Protein AF-A0A087UQ16-F1 (afdb_monomer_lite)

Organism: Stegodyphus mimosarum (NCBI:txid407821)

pLDDT: mean 81.63, std 14.83, range [41.28, 97.38]

Secondary structure (DSSP, 8-state):
-EE--TT---EEEEEE-SSTT-EEEEEEE--SS-EEEEEE--GGGS-TTTTEEEEEEEEESSSS-EEEEEEE---S--S--TTTS--EE-SS-SS-HHHHHTT---PPPEE-STT-SSS--SS-EEEETTTTEEEE--HHHHHHHHHHHTT-

Structure (mmCIF, N/CA/C/O backbone):
data_AF-A0A087UQ16-F1
#
_entry.id   AF-A0A087UQ16-F1
#
loop_
_atom_site.group_PDB
_atom_site.id
_atom_site.type_symbol
_atom_site.label_atom_id
_atom_site.label_alt_id
_atom_site.label_comp_id
_atom_site.label_asym_id
_atom_site.label_entity_id
_atom_site.label_seq_id
_atom_site.pdbx_PDB_ins_code
_atom_site.Cartn_x
_atom_site.Cartn_y
_atom_site.Cartn_z
_atom_site.occupancy
_atom_site.B_iso_or_equiv
_atom_site.auth_seq_id
_atom_site.auth_comp_id
_atom_site.auth_asym_id
_atom_site.auth_atom_id
_atom_site.pdbx_PDB_model_num
ATOM 1 N N . MET A 1 1 ? 2.302 -10.432 -3.550 1.00 53.03 1 MET A N 1
ATOM 2 C CA . MET A 1 1 ? 3.303 -10.326 -2.453 1.00 53.03 1 MET A CA 1
ATOM 3 C C . MET A 1 1 ? 4.650 -9.914 -3.044 1.00 53.03 1 MET A C 1
ATOM 5 O O . MET A 1 1 ? 4.961 -10.377 -4.135 1.00 53.03 1 MET A O 1
ATOM 9 N N . ALA A 1 2 ? 5.419 -9.038 -2.384 1.00 57.69 2 ALA A N 1
ATOM 10 C CA . ALA A 1 2 ? 6.770 -8.658 -2.819 1.00 57.69 2 ALA A CA 1
ATOM 11 C C . ALA A 1 2 ? 7.807 -9.198 -1.826 1.00 57.69 2 ALA A C 1
ATOM 13 O O . ALA A 1 2 ? 7.669 -8.991 -0.621 1.00 57.69 2 ALA A O 1
ATOM 14 N N . THR A 1 3 ? 8.823 -9.905 -2.317 1.00 55.66 3 THR A N 1
ATOM 15 C CA . THR A 1 3 ? 9.880 -10.493 -1.478 1.00 55.66 3 THR A CA 1
ATOM 16 C C . THR A 1 3 ? 11.095 -9.570 -1.433 1.00 55.66 3 THR A C 1
ATOM 18 O O . THR A 1 3 ? 11.630 -9.208 -2.481 1.00 55.66 3 THR A O 1
ATOM 21 N N . HIS A 1 4 ? 11.546 -9.208 -0.229 1.00 60.50 4 HIS A N 1
ATOM 22 C CA . HIS A 1 4 ? 12.755 -8.416 -0.001 1.00 60.50 4 HIS A CA 1
ATOM 23 C C . HIS A 1 4 ? 13.907 -9.312 0.460 1.00 60.50 4 HIS A C 1
ATOM 25 O O . HIS A 1 4 ? 13.795 -9.978 1.486 1.00 60.50 4 HIS A O 1
ATOM 31 N N . LEU A 1 5 ? 15.034 -9.262 -0.250 1.00 61.38 5 LEU A N 1
ATOM 32 C CA . LEU A 1 5 ? 16.315 -9.785 0.221 1.00 61.38 5 LEU A CA 1
ATOM 33 C C . LEU A 1 5 ? 17.260 -8.604 0.458 1.00 61.38 5 LEU A C 1
ATOM 35 O O . LEU A 1 5 ? 17.503 -7.796 -0.43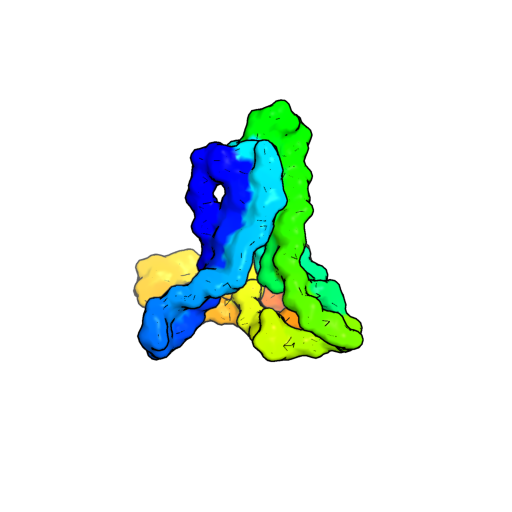9 1.00 61.38 5 LEU A O 1
ATOM 39 N N . LYS A 1 6 ? 17.767 -8.462 1.684 1.00 64.31 6 LYS A N 1
ATOM 40 C CA . LYS A 1 6 ? 18.772 -7.445 2.014 1.00 64.31 6 LYS A CA 1
ATOM 41 C C . LYS A 1 6 ? 20.039 -7.738 1.204 1.00 64.31 6 LYS A C 1
ATOM 43 O O . LYS A 1 6 ? 20.560 -8.844 1.278 1.00 64.31 6 LYS A O 1
ATOM 48 N N . GLY A 1 7 ? 20.513 -6.763 0.428 1.00 64.88 7 GLY A N 1
ATOM 49 C CA . GLY A 1 7 ? 21.653 -6.938 -0.481 1.00 64.88 7 GLY A CA 1
ATOM 50 C C . GLY A 1 7 ? 21.299 -7.341 -1.920 1.00 64.88 7 GLY A C 1
ATOM 51 O O . GLY A 1 7 ? 22.138 -7.142 -2.791 1.00 64.88 7 GLY A O 1
ATOM 52 N N . ASP A 1 8 ? 20.073 -7.802 -2.206 1.00 72.56 8 ASP A N 1
ATOM 53 C CA . ASP A 1 8 ? 19.580 -7.953 -3.588 1.00 72.56 8 ASP A CA 1
ATOM 54 C C . ASP A 1 8 ? 19.047 -6.594 -4.076 1.00 72.56 8 ASP A C 1
ATOM 56 O O . ASP A 1 8 ? 18.351 -5.878 -3.351 1.00 72.56 8 ASP A O 1
ATOM 60 N N . GLY A 1 9 ? 19.415 -6.195 -5.293 1.00 77.31 9 GLY A N 1
ATOM 61 C CA . GLY A 1 9 ? 18.950 -4.954 -5.914 1.00 77.31 9 GLY A CA 1
ATOM 62 C C . GLY A 1 9 ? 17.553 -5.068 -6.526 1.00 77.31 9 GLY A C 1
ATOM 63 O O . GLY A 1 9 ? 16.982 -4.043 -6.906 1.00 77.31 9 GLY A O 1
ATOM 64 N N . ASN A 1 10 ? 17.018 -6.284 -6.625 1.00 87.75 10 ASN A N 1
ATOM 65 C CA . ASN A 1 10 ? 15.811 -6.587 -7.381 1.00 87.75 10 ASN A CA 1
ATOM 66 C C . ASN A 1 10 ? 14.565 -6.672 -6.491 1.00 87.75 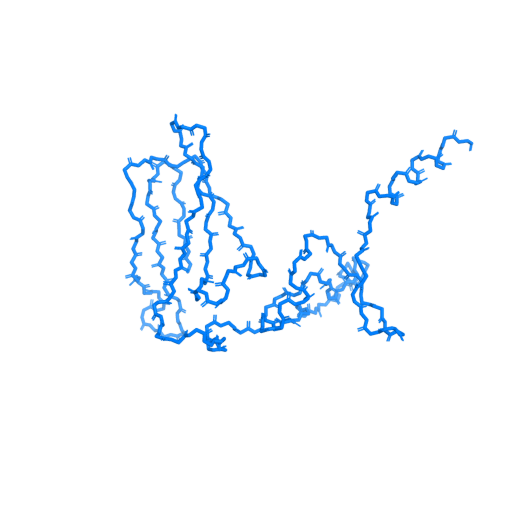10 ASN A C 1
ATOM 68 O O . ASN A 1 10 ? 14.626 -7.069 -5.327 1.00 87.75 10 ASN A O 1
ATOM 72 N N . ILE A 1 11 ? 13.407 -6.351 -7.069 1.00 89.69 11 ILE A N 1
ATOM 73 C CA . ILE A 1 11 ? 12.098 -6.504 -6.425 1.00 89.69 11 ILE A CA 1
ATOM 74 C C . ILE A 1 11 ? 11.260 -7.442 -7.287 1.00 89.69 11 ILE A C 1
ATOM 76 O O . ILE A 1 11 ? 10.842 -7.071 -8.380 1.00 89.69 11 ILE A O 1
ATOM 80 N N . ARG A 1 12 ? 11.016 -8.659 -6.798 1.00 91.44 12 ARG A N 1
ATOM 81 C CA . ARG A 1 12 ? 10.166 -9.660 -7.462 1.00 91.44 12 ARG A CA 1
ATOM 82 C C . ARG A 1 12 ? 8.754 -9.581 -6.902 1.00 91.44 12 ARG A C 1
ATOM 84 O O . ARG A 1 12 ? 8.586 -9.443 -5.686 1.00 91.44 12 ARG A O 1
ATOM 91 N N . TYR A 1 13 ? 7.755 -9.675 -7.769 1.00 92.12 13 TYR A N 1
ATOM 92 C CA . TYR A 1 13 ? 6.356 -9.627 -7.366 1.00 92.12 13 TYR A CA 1
ATOM 93 C C . TYR A 1 13 ? 5.555 -10.766 -7.985 1.00 92.12 13 TYR A C 1
ATOM 95 O O . TYR A 1 13 ? 5.762 -11.177 -9.127 1.00 92.12 13 TYR A O 1
ATOM 103 N N . TYR A 1 14 ? 4.646 -11.272 -7.160 1.00 94.81 14 TYR A N 1
ATOM 104 C CA . TYR A 1 14 ? 3.852 -12.464 -7.408 1.00 94.81 14 TYR A CA 1
ATOM 105 C C . TYR A 1 14 ? 2.380 -12.163 -7.146 1.00 94.81 14 TYR A C 1
ATOM 107 O O . TYR A 1 14 ? 2.055 -11.403 -6.217 1.00 94.81 14 TYR A O 1
ATOM 115 N N . GLU A 1 15 ? 1.514 -12.799 -7.919 1.00 94.25 15 GLU A N 1
ATOM 116 C CA . GLU A 1 15 ? 0.075 -12.854 -7.697 1.00 94.25 15 GLU A CA 1
ATOM 117 C C . GLU A 1 15 ? -0.275 -14.093 -6.875 1.00 94.25 15 GLU A C 1
ATOM 119 O O . GLU A 1 15 ? 0.294 -15.160 -7.092 1.00 94.25 15 GLU A O 1
ATOM 124 N N . ILE A 1 16 ? -1.181 -13.936 -5.909 1.00 95.19 16 ILE A N 1
ATOM 125 C CA . ILE A 1 16 ? -1.679 -15.048 -5.099 1.00 95.19 16 ILE A CA 1
ATOM 126 C C . ILE A 1 16 ? -3.161 -15.228 -5.409 1.00 95.19 16 ILE A C 1
ATOM 128 O O . ILE A 1 16 ? -3.920 -14.265 -5.305 1.00 95.19 16 ILE A O 1
ATOM 132 N N . VAL A 1 17 ? -3.554 -16.447 -5.767 1.00 96.00 17 VAL A N 1
ATOM 133 C CA . VAL A 1 17 ? -4.922 -16.823 -6.146 1.00 96.00 17 VAL A CA 1
ATOM 134 C C . VAL A 1 17 ? -5.385 -18.052 -5.360 1.00 96.00 17 VAL A C 1
ATOM 136 O O . VAL A 1 17 ? -4.584 -18.767 -4.760 1.00 96.00 17 VAL A O 1
ATOM 139 N N . ASN A 1 18 ? -6.693 -18.311 -5.368 1.00 95.56 18 ASN A N 1
ATOM 140 C CA . ASN A 1 18 ? -7.306 -19.426 -4.632 1.00 95.56 18 ASN A CA 1
ATOM 141 C C . ASN A 1 18 ? -7.319 -20.755 -5.413 1.00 95.56 18 ASN A C 1
ATOM 143 O O . ASN A 1 18 ? -8.017 -21.689 -5.029 1.00 95.56 18 ASN A O 1
ATOM 147 N N . GLU A 1 19 ? -6.552 -20.850 -6.495 1.00 95.19 19 GLU A N 1
ATOM 148 C CA . GLU A 1 19 ? -6.447 -22.029 -7.353 1.00 95.19 19 GLU A CA 1
ATOM 149 C C . GLU A 1 19 ? -4.983 -22.452 -7.477 1.00 95.19 19 GLU A C 1
ATOM 151 O O . GLU A 1 19 ? -4.103 -21.598 -7.489 1.00 95.19 19 GLU A O 1
ATOM 156 N N . SER A 1 20 ? -4.709 -23.756 -7.571 1.00 93.56 20 SER A N 1
ATOM 157 C CA . SER A 1 20 ? -3.356 -24.274 -7.824 1.00 93.56 20 SER A CA 1
ATOM 158 C C . SER A 1 20 ? -2.761 -23.662 -9.104 1.00 93.56 20 SER A C 1
ATOM 160 O O . SER A 1 20 ? -3.464 -23.621 -10.114 1.00 93.56 20 SER A O 1
ATOM 162 N N . PRO A 1 21 ? -1.485 -23.216 -9.127 1.00 94.69 21 PRO A N 1
ATOM 163 C CA . PRO A 1 21 ? -0.421 -23.353 -8.121 1.00 94.69 21 PRO A CA 1
ATOM 164 C C . PRO A 1 21 ? -0.394 -22.278 -7.011 1.00 94.69 21 PRO A C 1
ATOM 166 O O . PRO A 1 21 ? 0.624 -22.134 -6.333 1.00 94.69 21 PRO A O 1
ATOM 169 N N . TRP A 1 22 ? -1.480 -21.530 -6.809 1.00 95.75 22 TRP A N 1
ATOM 170 C CA . TRP A 1 22 ? -1.730 -20.491 -5.791 1.00 95.75 22 TRP A CA 1
ATOM 171 C C . TRP A 1 22 ? -0.844 -19.253 -5.855 1.00 95.75 22 TRP A C 1
ATOM 173 O O . TRP A 1 22 ? -1.295 -18.180 -5.479 1.00 95.75 22 TRP A O 1
ATOM 183 N N . CYS A 1 23 ? 0.404 -19.371 -6.301 1.00 96.50 23 CYS A N 1
ATOM 184 C CA . CYS A 1 23 ? 1.375 -18.291 -6.377 1.00 96.50 23 CYS A CA 1
ATOM 185 C C . CYS A 1 23 ? 1.976 -18.238 -7.781 1.00 96.50 23 CYS A C 1
ATOM 187 O O . CYS A 1 23 ? 2.697 -19.144 -8.202 1.00 96.50 23 CYS A O 1
ATOM 189 N N . HIS A 1 24 ? 1.705 -17.152 -8.493 1.00 94.06 24 HIS A N 1
ATOM 190 C CA . HIS A 1 24 ? 2.154 -16.936 -9.858 1.00 94.06 24 HIS A CA 1
ATOM 191 C C . HIS A 1 24 ? 3.208 -15.839 -9.884 1.00 94.06 24 HIS A C 1
ATOM 193 O O . HIS A 1 24 ? 2.980 -14.722 -9.418 1.00 94.06 24 HIS A O 1
ATOM 199 N N . TYR A 1 25 ? 4.380 -16.146 -10.437 1.00 94.12 25 TYR A N 1
ATOM 200 C CA . TYR A 1 25 ? 5.371 -15.119 -10.735 1.00 94.12 25 TYR A CA 1
ATOM 201 C C . TYR A 1 25 ? 4.828 -14.186 -11.815 1.00 94.12 25 TYR A C 1
ATOM 203 O O . TYR A 1 25 ? 4.412 -14.651 -12.873 1.00 94.12 25 TYR A O 1
ATOM 211 N N . LEU A 1 26 ? 4.852 -12.879 -11.546 1.00 92.69 26 LEU A N 1
ATOM 212 C CA . LEU A 1 26 ? 4.453 -11.878 -12.528 1.00 92.69 26 LEU A CA 1
ATOM 213 C C . LEU A 1 26 ? 5.682 -11.349 -13.257 1.00 92.69 26 LEU A C 1
ATOM 215 O O . LEU A 1 26 ? 5.864 -11.597 -14.444 1.00 92.69 26 LEU A O 1
ATOM 219 N N . ASN A 1 27 ? 6.517 -10.591 -12.546 1.00 93.00 27 ASN A N 1
ATOM 220 C CA . ASN A 1 27 ? 7.708 -9.964 -13.103 1.00 93.00 27 ASN A CA 1
ATOM 221 C C . ASN A 1 27 ? 8.620 -9.463 -11.963 1.00 93.00 27 ASN A C 1
ATOM 223 O O . ASN A 1 27 ? 8.376 -9.693 -10.771 1.00 93.00 27 ASN A O 1
ATOM 227 N N . GLN A 1 28 ? 9.700 -8.779 -12.326 1.00 91.44 28 GLN A N 1
ATOM 228 C CA . GLN A 1 28 ? 10.640 -8.174 -11.404 1.00 91.44 28 GLN A CA 1
ATOM 229 C C . GLN A 1 28 ? 11.088 -6.786 -11.863 1.00 91.44 28 GLN A C 1
ATOM 231 O O . GLN A 1 28 ? 11.302 -6.527 -13.044 1.00 91.44 28 GLN A O 1
ATOM 236 N N . PHE A 1 29 ? 11.272 -5.896 -10.896 1.00 89.50 29 PHE A N 1
ATOM 237 C CA . PHE A 1 29 ? 11.992 -4.646 -11.079 1.00 89.50 29 PHE A CA 1
ATOM 238 C C . PHE A 1 29 ? 13.480 -4.898 -10.826 1.00 89.50 29 PHE A C 1
ATOM 240 O O . PHE A 1 29 ? 13.862 -5.340 -9.739 1.00 89.50 29 PHE A O 1
ATOM 247 N N . LEU A 1 30 ? 14.301 -4.646 -11.844 1.00 87.12 30 LEU A N 1
ATOM 248 C CA . LEU A 1 30 ? 15.740 -4.895 -11.836 1.00 87.12 30 LEU A CA 1
ATOM 249 C C . LEU A 1 30 ? 16.506 -3.600 -11.588 1.00 87.12 30 LEU A C 1
ATOM 251 O O . LEU A 1 30 ? 16.265 -2.595 -12.254 1.00 87.12 30 LEU A O 1
ATOM 255 N N . THR A 1 31 ? 17.488 -3.642 -10.691 1.00 81.25 31 THR A N 1
ATOM 256 C CA . THR A 1 31 ? 18.468 -2.556 -10.562 1.00 81.25 31 THR A CA 1
ATOM 257 C C . THR A 1 31 ? 19.851 -3.137 -10.310 1.00 81.25 31 THR A C 1
ATOM 259 O O . THR A 1 31 ? 19.979 -4.096 -9.550 1.00 81.25 31 THR A O 1
ATOM 262 N N . GLY A 1 32 ? 20.892 -2.498 -10.844 1.00 80.25 32 GLY A N 1
ATOM 263 C CA . GLY A 1 32 ? 22.280 -2.872 -10.550 1.00 80.25 32 GLY A CA 1
AT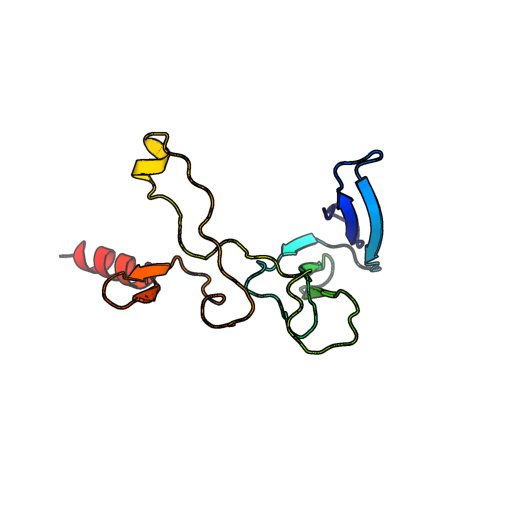OM 264 C C . GLY A 1 32 ? 22.761 -2.487 -9.144 1.00 80.25 32 GLY A C 1
ATOM 265 O O . GLY A 1 32 ? 23.872 -2.846 -8.768 1.00 80.25 32 GLY A O 1
ATOM 266 N N . PHE A 1 33 ? 21.960 -1.751 -8.362 1.00 84.06 33 PHE A N 1
ATOM 267 C CA . PHE A 1 33 ? 22.383 -1.227 -7.065 1.00 84.06 33 PHE A CA 1
ATOM 268 C C . PHE A 1 33 ? 21.757 -2.007 -5.901 1.00 84.06 33 PHE A C 1
ATOM 270 O O . PHE A 1 33 ? 20.523 -2.110 -5.817 1.00 84.06 33 PHE A O 1
ATOM 277 N N . PRO A 1 34 ? 22.575 -2.506 -4.954 1.00 86.44 34 PRO A N 1
ATOM 278 C CA . PRO A 1 34 ? 22.065 -3.187 -3.775 1.00 86.44 34 PRO A CA 1
ATOM 279 C C . PRO A 1 34 ? 21.275 -2.214 -2.897 1.00 86.44 34 PRO A C 1
ATOM 281 O O . PRO A 1 34 ? 21.629 -1.038 -2.749 1.00 86.44 34 PRO A O 1
ATOM 284 N N . GLN A 1 35 ? 20.205 -2.714 -2.284 1.00 87.69 35 GLN A N 1
ATOM 285 C CA . GLN A 1 35 ? 19.379 -1.931 -1.370 1.00 87.69 35 GLN A CA 1
ATOM 286 C C . GLN A 1 35 ? 19.669 -2.278 0.091 1.00 87.69 35 GLN A C 1
ATOM 288 O O . GLN A 1 35 ? 19.824 -3.443 0.463 1.00 87.69 35 GLN A O 1
ATOM 293 N N . ARG A 1 36 ? 19.719 -1.244 0.932 1.00 89.69 36 ARG A N 1
ATOM 294 C CA . ARG A 1 36 ? 19.880 -1.351 2.387 1.00 89.69 36 ARG A CA 1
ATOM 295 C C . ARG A 1 36 ? 18.561 -1.667 3.08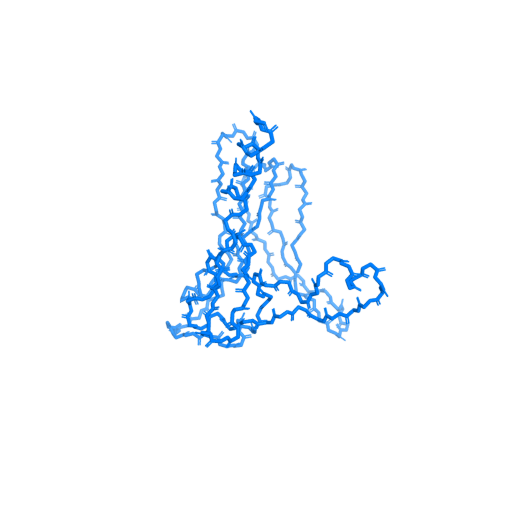6 1.00 89.69 36 ARG A C 1
ATOM 297 O O . ARG A 1 36 ? 18.572 -2.320 4.124 1.00 89.69 36 ARG A O 1
ATOM 304 N N . GLY A 1 37 ? 17.452 -1.203 2.512 1.00 88.88 37 GLY A N 1
ATOM 305 C CA . GLY A 1 37 ? 16.104 -1.426 3.019 1.00 88.88 37 GLY A CA 1
ATOM 306 C C . GLY A 1 37 ? 15.031 -0.974 2.030 1.00 88.88 37 GLY A C 1
ATOM 307 O O . GLY A 1 37 ? 15.326 -0.308 1.035 1.00 88.88 37 GLY A O 1
ATOM 308 N N . LEU A 1 38 ? 13.788 -1.349 2.326 1.00 90.12 38 LEU A N 1
ATOM 309 C CA . LEU A 1 38 ? 12.596 -0.961 1.579 1.00 90.12 38 LEU A CA 1
ATOM 310 C C . LEU A 1 38 ? 11.533 -0.426 2.540 1.00 90.12 38 LEU A C 1
ATOM 312 O O . LEU A 1 38 ? 11.153 -1.108 3.487 1.00 90.12 38 LEU A O 1
ATOM 316 N N . GLY A 1 39 ? 11.032 0.773 2.260 1.00 91.31 39 GLY A N 1
ATOM 317 C CA . GLY A 1 39 ? 9.752 1.260 2.768 1.00 91.31 39 GLY A CA 1
ATOM 318 C C . GLY A 1 39 ? 8.642 1.062 1.737 1.00 91.31 39 GLY A C 1
ATOM 319 O O . GLY A 1 39 ? 8.908 0.786 0.566 1.00 91.31 39 GLY A O 1
ATOM 320 N N . PHE A 1 40 ? 7.391 1.236 2.154 1.00 92.56 40 PHE A N 1
ATOM 321 C CA . PHE A 1 40 ? 6.230 1.155 1.270 1.00 92.56 40 PHE A CA 1
ATOM 322 C C . PHE A 1 40 ? 5.218 2.254 1.590 1.00 92.56 40 PHE A C 1
ATOM 324 O O . PHE A 1 40 ? 5.014 2.622 2.746 1.00 92.56 40 PHE A O 1
ATOM 331 N N . MET A 1 41 ? 4.586 2.779 0.546 1.00 93.06 41 MET A N 1
ATOM 332 C CA . MET A 1 41 ? 3.503 3.750 0.657 1.00 93.06 41 MET A CA 1
ATOM 333 C C . MET A 1 41 ? 2.182 3.038 0.995 1.00 93.06 41 MET A C 1
ATOM 335 O O . MET A 1 41 ? 1.815 2.089 0.294 1.00 93.06 41 MET A O 1
ATOM 339 N N . PRO A 1 42 ? 1.425 3.484 2.017 1.00 91.19 42 PRO A N 1
ATOM 340 C CA . PRO A 1 42 ? 0.047 3.043 2.211 1.00 91.19 42 PRO A CA 1
ATOM 341 C C . PRO A 1 42 ? -0.819 3.326 0.977 1.00 91.19 42 PRO A C 1
ATOM 343 O O . PRO A 1 42 ? -0.625 4.337 0.307 1.00 91.19 42 PRO A O 1
ATOM 346 N N . LYS A 1 43 ? -1.845 2.499 0.725 1.00 91.06 43 LYS A N 1
ATOM 347 C CA . LYS A 1 43 ? -2.768 2.652 -0.424 1.00 91.06 43 LYS A CA 1
ATOM 348 C C . LYS A 1 43 ? -3.309 4.074 -0.597 1.00 91.06 43 LYS A C 1
ATOM 350 O O . LYS A 1 43 ? -3.436 4.569 -1.708 1.00 91.06 43 LYS A O 1
ATOM 355 N N . ARG A 1 44 ? -3.559 4.744 0.526 1.00 89.25 44 ARG A N 1
ATOM 356 C CA . ARG A 1 44 ? -4.089 6.106 0.599 1.00 89.25 44 ARG A CA 1
ATOM 357 C C . ARG A 1 44 ? -3.143 7.211 0.093 1.00 89.25 44 ARG A C 1
ATOM 359 O O . ARG A 1 44 ? -3.600 8.332 -0.101 1.00 89.25 44 ARG A O 1
ATOM 366 N N . GLY A 1 45 ? -1.852 6.929 -0.092 1.00 89.50 45 GLY A N 1
ATOM 367 C CA . GLY A 1 45 ? -0.864 7.880 -0.624 1.00 89.50 45 GLY A CA 1
ATOM 368 C C . GLY A 1 45 ? -0.371 7.558 -2.039 1.00 89.50 45 GLY A C 1
ATOM 369 O O . GLY A 1 45 ? 0.628 8.135 -2.482 1.00 89.50 45 GLY A O 1
ATOM 370 N N . LEU A 1 46 ? -1.037 6.625 -2.724 1.00 91.25 46 LEU A N 1
ATOM 371 C CA . LEU A 1 46 ? -0.759 6.271 -4.114 1.00 91.25 46 LEU A CA 1
ATOM 372 C C . LEU A 1 46 ? -1.440 7.238 -5.087 1.00 91.25 46 LEU A C 1
ATOM 374 O O . LEU A 1 46 ? -2.468 7.840 -4.774 1.00 91.25 46 LEU A O 1
ATOM 378 N N . ASP A 1 47 ? -0.865 7.366 -6.278 1.00 91.12 47 ASP A N 1
ATOM 379 C CA . ASP A 1 47 ? -1.456 8.112 -7.384 1.00 91.12 47 ASP A CA 1
ATOM 380 C C . ASP A 1 47 ? -2.436 7.228 -8.172 1.00 91.12 47 ASP A C 1
ATOM 382 O O . ASP A 1 47 ? -2.064 6.474 -9.078 1.00 91.12 47 ASP A O 1
ATOM 386 N N . VAL A 1 48 ? -3.716 7.324 -7.807 1.00 90.69 48 VAL A N 1
ATOM 387 C CA . VAL A 1 48 ? -4.788 6.528 -8.421 1.00 90.69 48 VAL A CA 1
ATOM 388 C C . VAL A 1 48 ? -5.072 6.912 -9.871 1.00 90.69 48 VAL A C 1
ATOM 390 O O . VAL A 1 48 ? -5.483 6.051 -10.645 1.00 90.69 48 VAL A O 1
ATOM 393 N N . LEU A 1 49 ? -4.812 8.165 -10.266 1.00 88.50 49 LEU A N 1
ATOM 394 C CA . LEU A 1 49 ? -5.019 8.621 -11.646 1.00 88.50 49 LEU A CA 1
ATOM 395 C C . LEU A 1 49 ? -3.987 7.995 -12.585 1.00 88.50 49 LEU A C 1
ATOM 397 O O . LEU A 1 49 ? -4.289 7.676 -13.730 1.00 88.50 49 LEU A O 1
ATOM 401 N N . ARG A 1 50 ? -2.778 7.739 -12.075 1.00 90.81 50 ARG A N 1
ATOM 402 C CA . ARG A 1 50 ? -1.719 7.026 -12.801 1.00 90.81 50 ARG A CA 1
ATOM 403 C C . ARG A 1 50 ? -1.814 5.504 -12.698 1.00 90.81 50 ARG A C 1
ATOM 405 O O . ARG A 1 50 ? -0.881 4.831 -13.127 1.00 90.81 50 ARG A O 1
ATOM 412 N N . CYS A 1 51 ? -2.880 4.953 -12.111 1.00 93.56 51 CYS A N 1
ATOM 413 C CA . CYS A 1 51 ? -3.004 3.517 -11.835 1.00 93.56 51 CYS A CA 1
ATOM 414 C C . CYS A 1 51 ? -1.808 2.952 -11.041 1.00 93.56 51 CYS A C 1
ATOM 416 O O . CYS A 1 51 ? -1.380 1.811 -11.246 1.00 93.56 51 CYS A O 1
ATOM 418 N N . GLU A 1 52 ? -1.243 3.754 -10.133 1.00 93.44 52 GLU A N 1
ATOM 419 C CA . GLU A 1 52 ? -0.179 3.314 -9.238 1.00 93.44 52 GLU A CA 1
ATOM 420 C C . GLU A 1 52 ? -0.775 2.422 -8.143 1.00 93.44 52 GLU A C 1
ATOM 422 O O . GLU A 1 52 ? -1.483 2.882 -7.250 1.00 93.44 52 GLU A O 1
ATOM 427 N N . VAL A 1 53 ? -0.482 1.124 -8.195 1.00 94.38 53 VAL A N 1
ATOM 428 C CA . VAL A 1 53 ? -1.029 0.137 -7.248 1.00 94.38 53 VAL A CA 1
ATOM 429 C C . VAL A 1 53 ? -0.119 -0.103 -6.047 1.00 94.38 53 VAL A C 1
ATOM 431 O O . VAL A 1 53 ? -0.569 -0.635 -5.024 1.00 94.38 53 VAL A O 1
ATOM 434 N N . PHE A 1 54 ? 1.153 0.287 -6.151 1.00 94.88 54 PHE A N 1
ATOM 435 C CA . PHE A 1 54 ? 2.136 0.175 -5.081 1.00 94.88 54 PHE A CA 1
ATOM 436 C C . PHE A 1 54 ? 3.280 1.170 -5.292 1.00 94.88 54 PHE A C 1
ATOM 438 O O . PHE A 1 54 ? 3.662 1.436 -6.427 1.00 94.88 54 PHE A O 1
ATOM 445 N N . ARG A 1 55 ? 3.880 1.670 -4.208 1.00 94.69 55 ARG A N 1
ATOM 446 C CA . ARG A 1 55 ? 5.106 2.476 -4.271 1.00 94.69 55 ARG A CA 1
ATOM 447 C C . ARG A 1 55 ? 6.077 2.024 -3.194 1.00 94.69 55 ARG A C 1
ATOM 449 O O . ARG A 1 55 ? 5.743 2.053 -2.009 1.00 94.69 55 ARG A O 1
ATOM 456 N N . PHE A 1 56 ? 7.271 1.621 -3.608 1.00 93.69 56 PHE A N 1
ATOM 457 C CA . PHE A 1 56 ? 8.381 1.337 -2.706 1.00 93.69 56 PHE A CA 1
ATOM 458 C C . PHE A 1 56 ? 9.211 2.595 -2.469 1.00 93.69 56 PHE A C 1
ATOM 460 O O . PHE A 1 56 ? 9.322 3.446 -3.344 1.00 93.69 56 PHE A O 1
ATOM 467 N N . TYR A 1 57 ? 9.838 2.676 -1.304 1.00 93.19 57 TYR A N 1
ATOM 468 C CA . TYR A 1 57 ? 10.900 3.627 -0.997 1.00 93.19 57 TYR A CA 1
ATOM 469 C C . TYR A 1 57 ? 12.184 2.836 -0.797 1.00 93.19 57 TYR A C 1
ATOM 471 O O . TYR A 1 57 ? 12.433 2.283 0.276 1.00 93.19 57 TYR A O 1
ATOM 479 N N . LYS A 1 58 ? 12.961 2.711 -1.870 1.00 90.38 58 LYS A N 1
ATOM 480 C CA . LYS A 1 58 ? 14.196 1.937 -1.898 1.00 90.38 58 LYS A CA 1
ATOM 481 C C . LYS A 1 58 ? 15.340 2.765 -1.336 1.00 90.38 58 LYS A C 1
ATOM 483 O O . LYS A 1 58 ? 15.731 3.779 -1.907 1.00 90.38 58 LYS A O 1
ATOM 488 N N . LEU A 1 59 ? 15.913 2.300 -0.230 1.00 91.81 59 LEU A N 1
ATOM 489 C CA . LEU A 1 59 ? 17.112 2.897 0.338 1.00 91.81 59 LEU A CA 1
ATOM 490 C C . LEU A 1 59 ? 18.344 2.271 -0.313 1.00 91.81 59 LEU A C 1
ATOM 492 O O . LEU A 1 59 ? 18.609 1.078 -0.139 1.00 91.81 59 LEU A O 1
ATOM 496 N N . HIS A 1 60 ? 19.106 3.074 -1.048 1.00 89.75 60 HIS A N 1
ATOM 497 C CA . HIS A 1 60 ? 20.343 2.632 -1.687 1.00 89.75 60 HIS A CA 1
ATOM 498 C C . HIS A 1 60 ? 21.403 2.280 -0.639 1.00 89.75 60 HIS A C 1
ATOM 500 O O . HIS A 1 60 ? 21.553 2.962 0.373 1.00 89.75 60 HIS A O 1
ATOM 506 N N . ALA A 1 61 ? 22.153 1.196 -0.859 1.00 88.38 61 ALA A N 1
ATOM 507 C CA . ALA A 1 61 ? 23.200 0.793 0.081 1.00 88.38 61 ALA A CA 1
ATOM 508 C C . ALA A 1 61 ? 24.482 1.622 -0.054 1.00 88.38 61 ALA A C 1
ATOM 510 O O . ALA A 1 61 ? 25.164 1.833 0.949 1.00 88.38 61 ALA A O 1
ATOM 511 N N . VAL A 1 62 ? 24.784 2.089 -1.269 1.00 87.94 62 VAL A N 1
ATOM 512 C CA . VAL A 1 62 ? 26.047 2.767 -1.615 1.00 87.94 62 VAL A CA 1
ATOM 513 C C . VAL A 1 62 ? 25.899 4.291 -1.653 1.00 87.94 62 VAL A C 1
ATOM 515 O O . VAL A 1 62 ? 26.859 5.012 -1.410 1.00 87.94 62 VAL A O 1
ATOM 518 N N . LYS A 1 63 ? 24.694 4.796 -1.935 1.00 87.38 63 LYS A N 1
ATOM 519 C CA . LYS A 1 63 ? 24.401 6.232 -2.024 1.00 87.38 63 LYS A CA 1
ATOM 520 C C . LYS A 1 63 ? 23.433 6.633 -0.910 1.00 87.38 63 LYS A C 1
ATOM 522 O O . LYS A 1 63 ? 22.537 5.845 -0.606 1.00 87.38 63 LYS A O 1
ATOM 527 N N . PRO A 1 64 ? 23.542 7.845 -0.339 1.00 89.19 64 PRO A N 1
ATOM 528 C CA . PRO A 1 64 ? 22.562 8.379 0.605 1.00 89.19 64 PRO A CA 1
ATOM 529 C C . PRO A 1 64 ? 21.291 8.828 -0.139 1.00 89.19 64 PRO A C 1
ATOM 531 O O . PRO A 1 64 ? 20.946 10.003 -0.166 1.00 89.19 64 PRO A O 1
ATOM 534 N N . LEU A 1 65 ? 20.621 7.882 -0.800 1.00 90.00 65 LEU A N 1
ATOM 535 C CA . LEU A 1 65 ? 19.468 8.123 -1.658 1.00 90.00 65 LEU A CA 1
ATOM 536 C C . LEU A 1 65 ? 18.317 7.200 -1.261 1.00 90.00 65 LEU A C 1
ATOM 538 O O . LEU A 1 65 ? 18.478 5.980 -1.182 1.00 90.00 65 LEU A O 1
ATOM 542 N N . CYS A 1 66 ? 17.149 7.801 -1.066 1.00 92.44 66 CYS A N 1
ATOM 543 C CA . CYS A 1 66 ? 15.876 7.102 -1.000 1.00 92.44 66 CYS A CA 1
ATOM 544 C C . CYS A 1 66 ? 15.157 7.301 -2.337 1.00 92.44 66 CYS A C 1
ATOM 546 O O . CYS A 1 66 ? 14.761 8.415 -2.670 1.00 92.44 66 CYS A O 1
ATOM 548 N N . GLU A 1 67 ? 15.035 6.233 -3.117 1.00 91.88 67 GLU A N 1
ATOM 549 C CA . GLU A 1 67 ? 14.426 6.251 -4.442 1.00 91.88 67 GLU A CA 1
ATOM 550 C C . GLU A 1 67 ? 12.980 5.734 -4.371 1.00 91.88 67 GLU A C 1
ATOM 552 O O . GLU A 1 67 ? 12.760 4.597 -3.937 1.00 91.88 67 GLU A O 1
ATOM 557 N N . PRO A 1 68 ? 11.978 6.529 -4.782 1.00 93.88 68 PRO A N 1
ATOM 558 C CA . PRO A 1 68 ? 10.621 6.033 -4.936 1.00 93.88 68 PRO A CA 1
ATOM 559 C C . PRO A 1 68 ? 10.515 5.146 -6.186 1.00 93.88 68 PRO A C 1
ATOM 561 O O . PRO A 1 68 ? 10.879 5.565 -7.280 1.00 93.88 68 PRO A O 1
ATOM 564 N N . VAL A 1 69 ? 9.974 3.937 -6.034 1.00 93.31 69 VAL A N 1
ATOM 565 C CA . VAL A 1 69 ? 9.744 2.993 -7.138 1.00 93.31 69 VAL A CA 1
ATOM 566 C C . VAL A 1 69 ? 8.251 2.689 -7.244 1.00 93.31 69 VAL A C 1
ATOM 568 O O . VAL A 1 69 ? 7.691 1.971 -6.411 1.00 93.31 69 VAL A O 1
ATOM 571 N N . SER A 1 70 ? 7.606 3.245 -8.267 1.00 94.94 70 SER A N 1
ATOM 572 C CA . SER A 1 70 ? 6.168 3.110 -8.528 1.00 94.94 70 SER A CA 1
ATOM 573 C C . SER A 1 70 ? 5.851 1.871 -9.360 1.00 94.94 70 SER A C 1
ATOM 575 O O . SER A 1 70 ? 6.388 1.691 -10.451 1.00 94.94 70 SER A O 1
ATOM 577 N N . MET A 1 71 ? 4.939 1.037 -8.867 1.00 94.94 71 MET A N 1
ATOM 578 C CA . MET A 1 71 ? 4.353 -0.085 -9.598 1.00 94.94 71 MET A CA 1
ATOM 579 C C . MET A 1 71 ? 3.031 0.377 -10.211 1.00 94.94 71 MET A C 1
ATOM 581 O O . MET A 1 71 ? 2.076 0.666 -9.486 1.00 94.94 71 MET A O 1
ATOM 585 N N . ILE A 1 72 ? 2.986 0.464 -11.538 1.00 94.00 72 ILE A N 1
ATOM 586 C CA . ILE A 1 72 ? 1.850 1.002 -12.292 1.00 94.00 72 ILE A CA 1
ATOM 587 C C . ILE A 1 72 ? 1.222 -0.111 -13.124 1.00 94.00 72 ILE A C 1
ATOM 589 O O . ILE A 1 72 ? 1.924 -0.820 -13.845 1.00 94.00 72 ILE A O 1
ATOM 593 N N . VAL A 1 73 ? -0.103 -0.236 -13.049 1.00 93.62 73 VAL A N 1
ATOM 594 C CA . VAL A 1 73 ? -0.862 -1.088 -13.970 1.00 93.62 73 VAL A CA 1
ATOM 595 C C . VAL A 1 73 ? -1.120 -0.288 -15.250 1.00 93.62 73 VAL A C 1
ATOM 597 O O . VAL A 1 73 ? -1.749 0.768 -15.176 1.00 93.62 73 VAL A O 1
ATOM 600 N N . PRO A 1 74 ? -0.665 -0.748 -16.428 1.00 92.56 74 PRO A N 1
ATOM 601 C CA . PRO A 1 74 ? -0.864 -0.011 -17.669 1.00 92.56 74 PRO A CA 1
ATOM 602 C C . PRO A 1 74 ? -2.347 -0.039 -18.069 1.00 92.56 74 PRO A C 1
ATOM 604 O O . PRO A 1 74 ? -2.881 -1.075 -18.465 1.00 92.56 74 PRO A O 1
ATOM 607 N N . ARG A 1 75 ? -3.025 1.109 -17.972 1.00 91.94 75 ARG A N 1
ATOM 608 C CA . ARG A 1 75 ? -4.421 1.310 -18.394 1.00 91.94 75 ARG A CA 1
ATOM 609 C C . ARG A 1 75 ? -4.497 2.460 -19.398 1.00 91.94 75 ARG A C 1
ATOM 611 O O . ARG A 1 75 ? -3.684 3.375 -19.363 1.00 91.94 75 ARG A O 1
ATOM 618 N N . LYS A 1 76 ? -5.470 2.398 -20.314 1.00 83.94 76 LYS A N 1
ATOM 619 C CA . LYS A 1 76 ? -5.666 3.404 -21.378 1.00 83.94 76 LYS A CA 1
ATOM 620 C C . LYS A 1 76 ? -6.519 4.608 -20.952 1.00 83.94 76 LYS A C 1
ATOM 622 O O . LYS A 1 76 ? -6.648 5.544 -21.728 1.00 83.94 76 LYS A O 1
ATOM 627 N N . SER A 1 77 ? -7.142 4.561 -19.775 1.00 79.56 77 SER A N 1
ATOM 628 C CA . SER A 1 77 ? -8.096 5.570 -19.302 1.00 79.56 77 SER A CA 1
ATOM 629 C C . SER A 1 77 ? -7.535 6.322 -18.101 1.00 79.56 77 SER A C 1
ATOM 631 O O . SER A 1 77 ? -6.969 5.701 -17.205 1.00 79.56 77 SER A O 1
ATOM 633 N N . GLU A 1 78 ? -7.746 7.638 -18.069 1.00 78.19 78 GLU A N 1
ATOM 634 C CA . GLU A 1 78 ? -7.440 8.508 -16.920 1.00 78.19 78 GLU A CA 1
ATOM 635 C C . GLU A 1 78 ? -8.558 8.499 -15.859 1.00 78.19 78 GLU A C 1
ATOM 637 O O . GLU A 1 78 ? -8.487 9.193 -14.846 1.00 78.19 78 GLU A O 1
ATOM 642 N N . GLN A 1 79 ? -9.620 7.720 -16.085 1.00 87.31 79 GLN A N 1
ATOM 643 C CA . GLN A 1 79 ? -10.710 7.559 -15.128 1.00 87.31 79 GLN A CA 1
ATOM 644 C C . GLN A 1 79 ? -10.294 6.652 -13.970 1.00 87.31 79 GLN A C 1
ATOM 646 O O . GLN A 1 79 ? -9.515 5.711 -14.142 1.00 87.31 79 GLN A O 1
ATOM 651 N N . PHE A 1 80 ? -10.891 6.893 -12.801 1.00 88.94 80 PHE A N 1
ATOM 652 C CA . PHE A 1 80 ? -10.720 6.035 -11.633 1.00 88.94 80 PHE A CA 1
ATOM 653 C C . PHE A 1 80 ? -11.100 4.581 -11.954 1.00 88.94 80 PHE A C 1
ATOM 655 O O . PHE A 1 80 ? -12.190 4.313 -12.457 1.00 88.94 80 PHE A O 1
ATOM 662 N N . GLN A 1 81 ? -10.190 3.655 -11.654 1.00 91.00 81 GLN A N 1
ATOM 663 C CA . GLN A 1 81 ? -10.323 2.229 -11.951 1.00 91.00 81 GLN A CA 1
ATOM 664 C C . GLN A 1 81 ? -10.772 1.472 -10.690 1.00 91.00 81 GLN A C 1
ATOM 666 O O . GLN A 1 81 ? -9.951 1.111 -9.845 1.00 91.00 81 GLN A O 1
ATOM 671 N N . GLU A 1 82 ? -12.081 1.261 -10.536 1.00 90.69 82 GLU A N 1
ATOM 672 C CA . GLU A 1 82 ? -12.667 0.619 -9.343 1.00 90.69 82 GLU A CA 1
ATOM 673 C C . GLU A 1 82 ? -12.213 -0.843 -9.167 1.00 90.69 82 GLU A C 1
ATOM 675 O O . GLU A 1 82 ? -12.109 -1.325 -8.043 1.00 90.69 82 GLU A O 1
ATOM 680 N N . ASP A 1 83 ? -11.864 -1.529 -10.259 1.00 91.75 83 ASP A N 1
ATOM 681 C CA . ASP A 1 83 ? -11.413 -2.925 -10.262 1.00 91.75 83 ASP A CA 1
ATOM 682 C C . ASP A 1 83 ? -10.026 -3.123 -9.629 1.00 91.75 83 ASP A C 1
ATOM 684 O O . ASP A 1 83 ? -9.773 -4.150 -9.001 1.00 91.75 83 ASP A O 1
ATOM 688 N N . ILE A 1 84 ? -9.126 -2.143 -9.756 1.00 92.44 84 ILE A N 1
ATOM 689 C CA . ILE A 1 84 ? -7.773 -2.204 -9.167 1.00 92.44 84 ILE A CA 1
ATOM 690 C C . ILE A 1 84 ? -7.654 -1.420 -7.851 1.00 92.44 84 ILE A C 1
ATOM 692 O O . ILE A 1 84 ? -6.660 -1.566 -7.131 1.00 92.44 84 ILE A O 1
ATOM 696 N N . PHE A 1 85 ? -8.661 -0.607 -7.522 1.00 92.19 85 PHE A N 1
ATOM 697 C CA . PHE A 1 85 ? -8.738 0.182 -6.292 1.00 92.19 85 PHE A CA 1
ATOM 698 C C . PHE A 1 85 ? -10.021 -0.128 -5.503 1.00 92.19 85 PHE A C 1
ATOM 700 O O . PHE A 1 85 ? -10.873 0.756 -5.365 1.00 92.19 85 PHE A O 1
ATOM 707 N N . PRO A 1 86 ? -10.150 -1.348 -4.939 1.00 93.56 86 PRO A N 1
ATOM 708 C CA . PRO A 1 86 ? -11.225 -1.641 -4.000 1.00 93.56 86 PRO A CA 1
ATOM 709 C C . PRO A 1 86 ? -11.102 -0.766 -2.747 1.00 93.56 86 PRO A C 1
ATOM 711 O O . PRO A 1 86 ? -10.044 -0.182 -2.470 1.00 93.56 86 PRO A O 1
ATOM 714 N N . ASP A 1 87 ? -12.174 -0.713 -1.959 1.00 91.69 87 ASP A N 1
ATOM 715 C CA . ASP A 1 87 ? -12.165 0.018 -0.697 1.00 91.69 87 ASP A CA 1
ATOM 716 C C . ASP A 1 87 ? -11.021 -0.460 0.214 1.00 91.69 87 ASP A C 1
ATOM 718 O O . ASP A 1 87 ? -10.769 -1.654 0.392 1.00 91.69 87 ASP A O 1
ATOM 722 N N . THR A 1 88 ? -10.301 0.496 0.799 1.00 91.56 88 THR A N 1
ATOM 723 C CA . THR A 1 88 ? -9.095 0.246 1.598 1.00 91.56 88 THR A CA 1
ATOM 724 C C . THR A 1 88 ? -9.289 0.696 3.038 1.00 91.56 88 THR A C 1
ATOM 726 O O . THR A 1 88 ? -10.117 1.554 3.328 1.00 91.56 88 THR A O 1
ATOM 729 N N . ALA A 1 89 ? -8.472 0.172 3.952 1.00 90.19 89 ALA A N 1
ATOM 730 C CA . ALA A 1 89 ? -8.485 0.584 5.351 1.00 90.19 89 ALA A CA 1
ATOM 731 C C . ALA A 1 89 ? -8.332 2.111 5.524 1.00 90.19 89 ALA A C 1
ATOM 733 O O . ALA A 1 89 ? -7.389 2.739 5.019 1.00 90.19 89 ALA A O 1
ATOM 734 N N . ALA A 1 90 ? -9.265 2.683 6.277 1.00 85.56 90 ALA A N 1
ATOM 735 C CA . ALA A 1 90 ? -9.313 4.072 6.698 1.00 85.56 90 ALA A CA 1
ATOM 736 C C . ALA A 1 90 ? -8.222 4.386 7.741 1.00 85.56 90 ALA A C 1
ATOM 738 O O . ALA A 1 90 ? -7.705 3.483 8.400 1.00 85.56 90 ALA A O 1
ATOM 739 N N . PRO A 1 91 ? -7.882 5.670 7.962 1.00 81.38 91 PRO A N 1
ATOM 740 C CA . PRO A 1 91 ? -7.048 6.079 9.097 1.00 81.38 91 PRO A CA 1
ATOM 741 C C . PRO A 1 91 ? -7.771 6.013 10.456 1.00 81.38 91 PRO A C 1
ATOM 743 O O . PRO A 1 91 ? -7.178 6.346 11.483 1.00 81.38 91 PRO A O 1
ATOM 746 N N . THR A 1 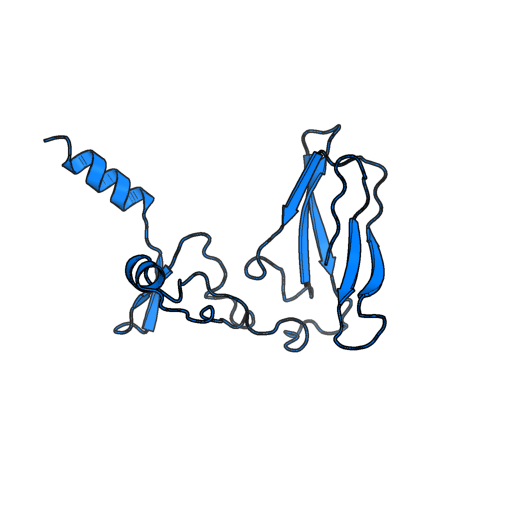92 ? -9.050 5.638 10.470 1.00 81.56 92 THR A N 1
ATOM 747 C CA . THR A 1 92 ? -9.879 5.580 11.675 1.00 81.56 92 THR A CA 1
ATOM 748 C C . THR A 1 92 ? -9.868 4.161 12.249 1.00 81.56 92 THR A C 1
ATOM 750 O O . THR A 1 92 ? -10.162 3.209 11.520 1.00 81.56 92 THR A O 1
ATOM 753 N N . PRO A 1 93 ? -9.533 3.988 13.540 1.00 85.81 93 PRO A N 1
ATOM 754 C CA . PRO A 1 93 ? -9.549 2.676 14.172 1.00 85.81 93 PRO A CA 1
ATOM 755 C C . PRO A 1 93 ? -10.982 2.144 14.283 1.00 85.81 93 PRO A C 1
ATOM 757 O O . PRO A 1 93 ? -11.912 2.890 14.586 1.00 85.81 93 PRO A O 1
ATOM 760 N N . SER A 1 94 ? -11.163 0.839 14.066 1.00 89.12 94 SER A N 1
ATOM 761 C CA . SER A 1 94 ? -12.473 0.187 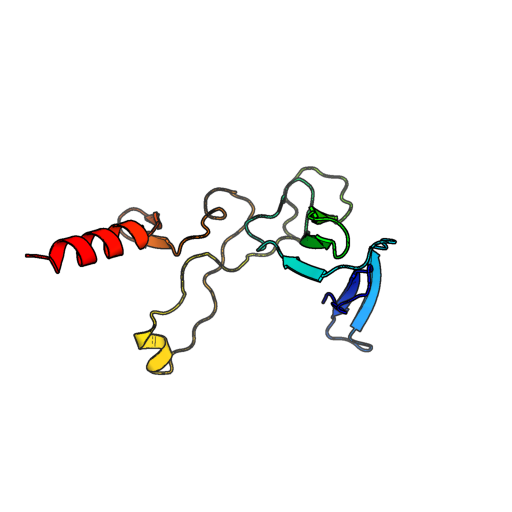14.185 1.00 89.12 94 SER A CA 1
ATOM 762 C C . SER A 1 94 ? -12.882 -0.059 15.641 1.00 89.12 94 SER A C 1
ATOM 764 O O . SER A 1 94 ? -14.074 -0.170 15.927 1.00 89.12 94 SER A O 1
ATOM 766 N N . LEU A 1 95 ? -11.914 -0.130 16.556 1.00 89.00 95 LEU A N 1
ATOM 767 C CA . LEU A 1 95 ? -12.102 -0.377 17.982 1.00 89.00 95 LEU A CA 1
ATOM 768 C C . LEU A 1 95 ? -11.216 0.552 18.805 1.00 89.00 95 LEU A C 1
ATOM 770 O O . LEU A 1 95 ? -10.115 0.922 18.394 1.00 89.00 95 LEU A O 1
ATOM 774 N N . THR A 1 96 ? -11.677 0.871 20.009 1.00 90.19 96 THR A N 1
ATOM 775 C CA . THR A 1 96 ? -10.807 1.445 21.040 1.00 90.19 96 THR A CA 1
ATOM 776 C C . THR A 1 96 ? -9.869 0.373 21.606 1.00 90.19 96 THR A C 1
ATOM 778 O O . THR A 1 96 ? -10.157 -0.825 21.550 1.00 90.19 96 THR A O 1
ATOM 781 N N . ALA A 1 97 ? -8.758 0.791 22.222 1.00 89.81 97 ALA A N 1
ATOM 782 C CA . ALA A 1 97 ? -7.824 -0.142 22.858 1.00 89.81 97 ALA A CA 1
ATOM 783 C C . ALA A 1 97 ? -8.503 -1.003 23.942 1.00 89.81 97 ALA A C 1
ATOM 785 O O . ALA A 1 97 ? -8.283 -2.209 23.999 1.00 89.81 97 ALA A O 1
ATOM 786 N N . LYS A 1 98 ? -9.385 -0.403 24.758 1.00 93.62 98 LYS A N 1
ATOM 787 C CA . LYS A 1 98 ? -10.136 -1.109 25.810 1.00 93.62 98 LYS A CA 1
ATOM 788 C C . LYS A 1 98 ? -11.041 -2.200 25.238 1.00 93.62 98 LYS A C 1
ATOM 790 O O . LYS A 1 98 ? -11.114 -3.287 25.798 1.00 93.62 98 LYS A O 1
ATOM 795 N N . GLU A 1 99 ? -11.720 -1.923 24.129 1.00 93.06 99 GLU A N 1
ATOM 796 C CA . GLU A 1 99 ? -12.600 -2.898 23.487 1.00 93.06 99 GLU A CA 1
ATOM 797 C C . GLU A 1 99 ? -11.833 -4.086 22.915 1.00 93.06 99 GLU A C 1
ATOM 799 O O . GLU A 1 99 ? -12.246 -5.229 23.111 1.00 93.06 99 GLU A O 1
ATOM 804 N N . TRP A 1 100 ? -10.705 -3.825 22.255 1.00 95.44 100 TRP A N 1
ATOM 805 C CA . TRP A 1 100 ? -9.847 -4.890 21.745 1.00 95.44 100 TRP A CA 1
ATOM 806 C C . TRP A 1 100 ? -9.272 -5.741 22.886 1.00 95.44 100 TRP A C 1
ATOM 808 O O . TRP A 1 100 ? -9.352 -6.965 22.833 1.00 95.44 100 TRP A O 1
ATOM 818 N N . LEU A 1 101 ? -8.804 -5.108 23.971 1.00 96.50 101 LEU A N 1
ATOM 819 C CA . LEU A 1 101 ? -8.338 -5.807 25.177 1.00 96.50 101 LEU A CA 1
ATOM 820 C C . LEU A 1 101 ? -9.444 -6.624 25.862 1.00 96.50 101 LEU A C 1
ATOM 822 O O . LEU A 1 101 ? -9.156 -7.664 26.442 1.00 96.50 101 LEU A O 1
ATOM 826 N N . SER A 1 102 ? -10.709 -6.201 25.762 1.00 97.38 102 SER A N 1
ATOM 827 C CA . SER A 1 102 ? -11.859 -6.995 26.225 1.00 97.38 102 SER A CA 1
ATOM 828 C C . SER A 1 102 ? -12.239 -8.152 25.289 1.00 97.38 102 SER A C 1
ATOM 830 O O . SER A 1 102 ? -13.263 -8.796 25.500 1.00 97.38 102 SER A O 1
ATOM 832 N N . GLY A 1 103 ? -11.450 -8.406 24.241 1.00 97.31 103 GLY A N 1
ATOM 833 C CA . GLY A 1 103 ? -11.658 -9.502 23.296 1.00 97.31 103 GLY A CA 1
ATOM 834 C C . GLY A 1 103 ? -12.605 -9.185 22.138 1.00 97.31 103 GLY A C 1
ATOM 835 O O . GLY A 1 103 ? -12.968 -10.096 21.394 1.00 97.31 103 GLY A O 1
ATOM 836 N N . LYS A 1 104 ? -13.018 -7.922 21.938 1.00 97.12 104 LYS A N 1
ATOM 837 C CA . LYS A 1 104 ? -13.815 -7.569 20.753 1.00 97.12 104 LYS A CA 1
ATOM 838 C C . LYS A 1 104 ? -12.946 -7.633 19.500 1.00 97.12 104 LYS A C 1
ATOM 840 O O . LYS A 1 104 ? -11.807 -7.170 19.495 1.00 97.12 104 LYS A O 1
ATOM 845 N N . ASN A 1 105 ? -13.533 -8.115 18.410 1.00 96.19 105 ASN A N 1
ATOM 846 C CA . ASN A 1 105 ? -12.915 -8.116 17.091 1.00 96.19 105 ASN A CA 1
ATOM 847 C C . ASN A 1 105 ? -13.832 -7.406 16.086 1.00 96.19 105 ASN A C 1
ATOM 849 O O . ASN A 1 105 ? -15.051 -7.586 16.116 1.00 96.19 105 ASN A O 1
ATOM 853 N N . ARG A 1 106 ? -13.260 -6.564 15.223 1.00 93.50 106 ARG A N 1
ATOM 854 C CA . ARG A 1 106 ? -13.997 -5.819 14.197 1.00 93.50 106 ARG A CA 1
ATOM 855 C C . ARG A 1 106 ? -13.095 -5.565 13.000 1.00 93.50 106 ARG A C 1
ATOM 857 O O . ARG A 1 106 ? -11.962 -5.112 13.163 1.00 93.50 106 ARG A O 1
ATOM 864 N N . ASN A 1 107 ? -13.641 -5.778 11.806 1.00 94.31 107 ASN A N 1
ATOM 865 C CA . ASN A 1 107 ? -12.963 -5.448 10.558 1.00 94.31 107 ASN A CA 1
ATOM 866 C C . ASN A 1 107 ? -12.557 -3.963 10.507 1.00 94.31 107 ASN A C 1
ATOM 868 O O . ASN A 1 107 ? -13.202 -3.125 11.152 1.00 94.31 107 ASN A O 1
ATOM 872 N N . PRO A 1 108 ? -11.503 -3.618 9.747 1.00 92.38 108 PRO A N 1
ATOM 873 C CA . PRO A 1 108 ? -11.137 -2.229 9.513 1.00 92.38 108 PRO A CA 1
ATOM 874 C C . PRO A 1 108 ? -12.306 -1.437 8.926 1.00 92.38 108 PRO A C 1
ATOM 876 O O . PRO A 1 108 ? -13.069 -1.951 8.109 1.00 92.38 108 PRO A O 1
ATOM 879 N N . ILE A 1 109 ? -12.414 -0.165 9.307 1.00 88.81 109 ILE A N 1
ATOM 880 C CA . ILE A 1 109 ? -13.290 0.776 8.606 1.00 88.81 109 ILE A CA 1
ATOM 881 C C . ILE A 1 109 ? -12.692 0.984 7.215 1.00 88.81 109 ILE A C 1
ATOM 883 O O . ILE A 1 109 ? -11.488 1.220 7.103 1.00 88.81 109 ILE A O 1
ATOM 887 N N . LEU A 1 110 ? -13.507 0.871 6.168 1.00 89.38 110 LEU A N 1
ATOM 888 C CA . LEU A 1 110 ? -13.055 0.996 4.786 1.00 89.38 110 LEU A CA 1
ATOM 889 C C . LEU A 1 110 ? -13.440 2.359 4.195 1.00 89.38 110 LEU A C 1
ATOM 891 O O . LEU A 1 110 ? -14.448 2.947 4.581 1.00 89.38 110 LEU A O 1
ATOM 895 N N . ILE A 1 111 ? -12.620 2.863 3.272 1.00 88.38 111 ILE A N 1
ATOM 896 C CA . ILE A 1 111 ? -12.881 4.068 2.479 1.00 88.38 111 ILE A CA 1
ATOM 897 C C . ILE A 1 111 ? -12.546 3.830 1.007 1.00 88.38 111 ILE A C 1
ATOM 899 O O . ILE A 1 111 ? -11.565 3.155 0.682 1.00 88.38 111 ILE A O 1
ATOM 903 N N . SER A 1 112 ? -13.312 4.474 0.128 1.00 90.00 112 SER A N 1
ATOM 904 C CA . SER A 1 112 ? -13.006 4.538 -1.300 1.00 90.00 112 SER A CA 1
ATOM 905 C C . SER A 1 112 ? -11.894 5.551 -1.578 1.00 90.00 112 SER A C 1
ATOM 907 O O . SER A 1 112 ? -11.865 6.645 -1.006 1.00 90.00 112 SER A O 1
ATOM 909 N N . LEU A 1 113 ? -10.985 5.216 -2.499 1.00 88.38 113 LEU A N 1
ATOM 910 C CA . LEU A 1 113 ? -9.939 6.136 -2.961 1.00 88.38 113 LEU A CA 1
ATOM 911 C C . LEU A 1 113 ? -10.426 7.129 -4.032 1.00 88.38 113 LEU A C 1
ATOM 913 O O . LEU A 1 113 ? -9.707 8.078 -4.343 1.00 88.38 113 LEU A O 1
ATOM 917 N N . LYS A 1 114 ? -11.647 6.962 -4.557 1.00 86.00 114 LYS A N 1
ATOM 918 C CA . LYS A 1 114 ? -12.211 7.768 -5.653 1.00 86.00 114 LYS A CA 1
ATOM 919 C C . LYS A 1 114 ? -12.325 9.259 -5.327 1.00 86.00 114 LYS A C 1
ATOM 921 O O . LYS A 1 114 ? -12.092 10.098 -6.189 1.00 86.00 114 LYS A O 1
ATOM 926 N N . THR A 1 115 ? -12.683 9.606 -4.090 1.00 69.69 115 THR A N 1
ATOM 927 C CA . THR A 1 115 ? -13.007 10.991 -3.704 1.00 69.69 115 THR A CA 1
ATOM 928 C C . THR A 1 115 ? -11.821 11.793 -3.172 1.00 69.69 115 THR A C 1
ATOM 930 O O . THR A 1 115 ? -11.991 12.974 -2.889 1.00 69.69 115 THR A O 1
ATOM 933 N N . GLY A 1 116 ? -10.625 11.204 -3.019 1.00 60.47 116 GLY A N 1
ATOM 934 C CA . GLY A 1 116 ? -9.376 11.898 -2.647 1.00 60.47 116 GLY A CA 1
ATOM 935 C C . GLY A 1 116 ? -9.347 12.654 -1.297 1.00 60.47 116 GLY A C 1
ATOM 936 O O . GLY A 1 116 ? -8.265 13.017 -0.833 1.00 60.47 116 GLY A O 1
ATOM 937 N N . ALA A 1 117 ? -10.496 12.871 -0.646 1.00 50.72 117 ALA A N 1
ATOM 938 C CA . ALA A 1 117 ? -10.699 13.847 0.427 1.00 50.72 117 ALA A CA 1
ATOM 939 C C . ALA A 1 117 ? -10.498 13.289 1.850 1.00 50.72 117 ALA A C 1
ATOM 941 O O . ALA A 1 117 ? -10.255 14.058 2.773 1.00 50.72 117 ALA A O 1
ATOM 942 N N . GLY A 1 118 ? -10.527 11.966 2.047 1.00 51.06 118 GLY A N 1
ATOM 943 C CA . GLY A 1 118 ? -10.303 11.328 3.361 1.00 51.06 118 GLY A CA 1
ATOM 944 C C . GLY A 1 118 ? -8.972 10.578 3.500 1.00 51.06 118 GLY A C 1
ATOM 945 O O . GLY A 1 118 ? -8.644 10.063 4.566 1.00 51.06 118 GLY A O 1
ATOM 946 N N . ALA A 1 119 ? -8.196 10.480 2.419 1.00 51.09 119 ALA A N 1
ATOM 947 C CA . ALA A 1 119 ? -7.090 9.531 2.316 1.00 51.09 119 ALA A CA 1
ATOM 948 C C . ALA A 1 119 ? -5.760 10.054 2.900 1.00 51.09 119 ALA A C 1
ATOM 950 O O . ALA A 1 119 ? -4.922 9.270 3.335 1.00 51.09 119 ALA A O 1
ATOM 951 N N . ARG A 1 120 ? -5.548 11.370 2.991 1.00 55.19 120 ARG A N 1
ATOM 952 C CA . ARG A 1 120 ? -4.202 11.941 3.208 1.00 55.19 120 ARG A CA 1
ATOM 953 C C . ARG A 1 120 ? -3.751 12.103 4.664 1.00 55.19 120 ARG A C 1
ATOM 955 O O . ARG A 1 120 ? -2.789 12.824 4.913 1.00 55.19 120 ARG A O 1
ATOM 962 N N . THR A 1 121 ? -4.406 11.486 5.648 1.00 54.19 121 THR A N 1
ATOM 963 C CA . THR A 1 121 ? -3.979 11.659 7.047 1.00 54.19 121 THR A CA 1
ATOM 964 C C . THR A 1 121 ? -3.005 10.551 7.469 1.00 54.19 121 THR A C 1
ATOM 966 O O . THR A 1 121 ? -3.317 9.358 7.454 1.00 54.19 121 THR A O 1
ATOM 969 N N . ASN A 1 122 ? -1.800 10.945 7.882 1.00 52.78 122 ASN A N 1
ATOM 970 C CA . ASN A 1 122 ? -0.868 10.061 8.600 1.00 52.78 122 ASN A CA 1
ATOM 971 C C . ASN A 1 122 ? -1.172 10.018 10.109 1.00 52.78 122 ASN A C 1
ATOM 973 O O . ASN A 1 122 ? -0.518 9.303 10.861 1.00 52.78 122 ASN A O 1
ATOM 977 N N . LYS A 1 123 ? -2.155 10.810 10.552 1.00 57.12 123 LYS A N 1
ATOM 978 C CA . LYS A 1 123 ? -2.610 10.913 11.938 1.00 57.12 123 LYS A CA 1
ATOM 979 C C . LYS A 1 123 ? -3.934 10.155 12.095 1.00 57.12 123 LYS A C 1
ATOM 981 O O . LYS A 1 123 ? -4.771 10.271 11.193 1.00 57.12 123 LYS A O 1
ATOM 986 N N . PRO A 1 124 ? -4.142 9.422 13.205 1.00 56.25 124 PRO A N 1
ATOM 987 C CA . PRO A 1 124 ? -5.447 8.875 13.555 1.00 56.25 124 PRO A CA 1
ATOM 988 C C . PRO A 1 124 ? -6.506 9.974 13.516 1.00 56.25 124 PRO A C 1
ATOM 990 O O . PRO A 1 124 ? -6.268 11.095 13.977 1.00 56.25 124 PRO A O 1
ATOM 993 N N . VAL A 1 125 ? -7.657 9.656 12.936 1.00 62.84 125 VAL A N 1
ATOM 994 C CA . VAL A 1 125 ? -8.742 10.619 12.740 1.00 62.84 125 VAL A CA 1
ATOM 995 C C . VAL A 1 125 ? -9.977 10.099 13.439 1.00 62.84 125 VAL A C 1
ATOM 997 O O . VAL A 1 125 ? -10.354 8.941 13.249 1.00 62.84 125 VAL A O 1
ATOM 1000 N N . LEU A 1 126 ? -10.587 10.947 14.257 1.00 65.25 126 LEU A N 1
ATOM 1001 C CA . LEU A 1 126 ? -11.846 10.651 14.920 1.00 65.25 126 LEU A CA 1
ATOM 1002 C C . LEU A 1 126 ? -12.989 11.036 13.982 1.00 65.25 126 LEU A C 1
ATOM 1004 O O . LEU A 1 126 ? -12.963 12.100 13.365 1.00 65.25 126 LEU A O 1
ATOM 1008 N N . TYR A 1 127 ? -13.984 10.167 13.853 1.00 63.38 127 TYR A N 1
ATOM 1009 C CA . TYR A 1 127 ? -15.211 10.504 13.141 1.00 63.38 127 TYR A CA 1
ATOM 1010 C C . TYR A 1 127 ? -16.135 11.270 14.091 1.00 63.38 127 TYR A C 1
ATOM 1012 O O . TYR A 1 127 ? -16.456 10.757 15.161 1.00 63.38 127 TYR A O 1
ATOM 1020 N N . ASN A 1 128 ? -16.534 12.490 13.716 1.00 68.69 128 ASN A N 1
ATOM 1021 C CA . ASN A 1 128 ? -17.535 13.255 14.453 1.00 68.69 128 ASN A CA 1
ATOM 1022 C C . ASN A 1 128 ? -18.930 12.964 13.859 1.00 68.69 128 ASN A C 1
ATOM 1024 O O . ASN A 1 128 ? -19.189 13.403 12.733 1.00 68.69 128 ASN A O 1
ATOM 1028 N N . PRO A 1 129 ? -19.825 12.263 14.584 1.00 52.84 129 PRO A N 1
ATOM 1029 C CA . PRO A 1 129 ? -21.150 11.909 14.077 1.00 52.84 129 PRO A CA 1
ATOM 1030 C C . PRO A 1 129 ? -22.044 13.132 13.848 1.00 52.84 129 PRO A C 1
ATOM 1032 O O . PRO A 1 129 ? -22.784 13.170 12.869 1.00 52.84 129 PRO A O 1
ATOM 1035 N N . ASP A 1 130 ? -21.935 14.150 14.703 1.00 70.12 130 ASP A N 1
ATOM 1036 C CA . ASP A 1 130 ? -22.821 15.321 14.696 1.00 70.12 130 ASP A CA 1
ATOM 1037 C C . ASP A 1 130 ? -22.561 16.237 13.502 1.00 70.12 130 ASP A C 1
ATOM 1039 O O . ASP A 1 130 ? -23.457 16.910 13.000 1.00 70.12 130 ASP A O 1
ATOM 1043 N N . ARG A 1 131 ? -21.307 16.278 13.047 1.00 60.84 131 ARG A N 1
ATOM 1044 C CA . ARG A 1 131 ? -20.878 17.146 11.945 1.00 60.84 131 ARG A CA 1
ATOM 1045 C C . ARG A 1 131 ? -20.506 16.386 10.672 1.00 60.84 131 ARG A C 1
ATOM 1047 O O . ARG A 1 131 ? -20.121 17.014 9.692 1.00 60.84 131 ARG A O 1
ATOM 1054 N N . GLN A 1 132 ? -20.607 15.056 10.689 1.00 67.12 132 GLN A N 1
ATOM 1055 C CA . GLN A 1 132 ? -20.335 14.163 9.557 1.00 67.12 132 GLN A CA 1
ATOM 1056 C C . GLN A 1 132 ? -18.961 14.368 8.885 1.00 67.12 132 GLN A C 1
ATOM 1058 O O . GLN A 1 132 ? -18.813 14.141 7.685 1.00 67.12 132 GLN A O 1
ATOM 1063 N N . TYR A 1 133 ? -17.929 14.766 9.636 1.00 52.62 133 TYR A N 1
ATOM 1064 C CA . TYR A 1 133 ? -16.571 14.913 9.101 1.00 52.62 133 TYR A CA 1
ATOM 1065 C C . TYR A 1 133 ? -15.502 14.303 10.014 1.00 52.62 133 TYR A C 1
ATOM 1067 O O . TYR A 1 133 ? -15.720 14.007 11.191 1.00 52.62 133 TYR A O 1
ATOM 1075 N N . LEU A 1 134 ? -14.326 14.095 9.425 1.00 55.47 134 LEU A N 1
ATOM 1076 C CA . LEU A 1 134 ? -13.152 13.512 10.059 1.00 55.47 134 LEU A CA 1
ATOM 1077 C C . LEU A 1 134 ? -12.320 14.595 10.781 1.00 55.47 134 LEU A C 1
ATOM 1079 O O . LEU A 1 134 ? -11.844 15.535 10.149 1.00 55.47 134 LEU A O 1
ATOM 1083 N N . VAL A 1 135 ? -12.110 14.455 12.094 1.00 65.56 135 VAL A N 1
ATOM 1084 C CA . VAL A 1 135 ? -11.303 15.364 12.930 1.00 65.56 135 VAL A CA 1
ATOM 1085 C C . VAL A 1 135 ? -9.921 14.765 13.189 1.00 65.56 135 VAL A C 1
ATOM 1087 O O . VAL A 1 135 ? -9.797 13.717 13.828 1.00 65.56 135 VAL A O 1
ATOM 1090 N N . THR A 1 136 ? -8.857 15.417 12.713 1.00 58.94 136 THR A N 1
ATOM 1091 C CA . THR A 1 136 ? -7.474 15.010 13.020 1.00 58.94 136 THR A CA 1
ATOM 1092 C C . THR A 1 136 ? -7.176 15.213 14.499 1.00 58.94 136 THR A C 1
ATOM 1094 O O . THR A 1 136 ? -7.226 16.341 14.980 1.00 58.94 136 THR A O 1
ATOM 1097 N N . ALA A 1 137 ? -6.820 14.137 15.206 1.00 59.88 137 ALA A N 1
ATOM 1098 C CA . ALA A 1 137 ? -6.325 14.240 16.573 1.00 59.88 137 ALA A CA 1
ATOM 1099 C C . ALA A 1 137 ? -4.914 14.838 16.542 1.00 59.88 137 ALA A C 1
ATOM 1101 O O . ALA A 1 137 ? -3.978 14.228 16.009 1.00 59.88 137 ALA A O 1
ATOM 1102 N N . ASP A 1 138 ? -4.739 16.032 17.102 1.00 63.66 138 ASP A N 1
ATOM 1103 C CA . ASP A 1 138 ? -3.427 16.660 17.219 1.00 63.66 138 ASP A CA 1
ATOM 1104 C C . ASP A 1 138 ? -2.753 16.195 18.518 1.00 63.66 138 ASP A C 1
ATOM 1106 O O . ASP A 1 138 ? -2.487 16.976 19.429 1.00 63.66 138 ASP A O 1
ATOM 1110 N N . ARG A 1 139 ? -2.464 14.883 18.594 1.00 59.31 139 ARG A N 1
ATOM 1111 C CA . ARG A 1 139 ? -1.844 14.229 19.768 1.00 59.31 139 ARG A CA 1
ATOM 1112 C C . ARG A 1 139 ? -0.582 14.948 20.251 1.00 59.31 139 ARG A C 1
ATOM 1114 O O . ARG A 1 139 ? -0.316 14.959 21.444 1.00 59.31 139 ARG A O 1
ATOM 1121 N N . ASN A 1 140 ? 0.177 15.572 19.347 1.00 57.28 140 ASN A N 1
ATOM 1122 C CA . ASN A 1 140 ? 1.372 16.342 19.704 1.00 57.28 140 ASN A CA 1
ATOM 1123 C C . ASN A 1 140 ? 1.032 17.626 20.474 1.00 57.28 140 ASN A C 1
ATOM 1125 O O . ASN A 1 140 ? 1.793 18.019 21.352 1.00 57.28 140 ASN A O 1
ATOM 1129 N N . ASN A 1 141 ? -0.085 18.283 20.153 1.00 60.69 141 ASN A N 1
ATOM 1130 C CA . ASN A 1 141 ? -0.547 19.447 20.901 1.00 60.69 141 ASN A CA 1
ATOM 1131 C C . ASN A 1 141 ? -1.154 19.003 22.231 1.00 60.69 141 ASN A C 1
ATOM 1133 O O . ASN A 1 141 ? -0.812 19.583 23.249 1.00 60.69 141 ASN A O 1
ATOM 1137 N N . GLU A 1 142 ? -1.951 17.931 22.255 1.00 62.28 142 GLU A N 1
ATOM 1138 C CA . GLU A 1 142 ? -2.487 17.358 23.501 1.00 62.28 142 GLU A CA 1
ATOM 1139 C C . GLU A 1 142 ? -1.371 16.946 24.473 1.00 62.28 142 GLU A C 1
ATOM 1141 O O . GLU A 1 142 ? -1.408 17.325 25.637 1.00 62.28 142 GLU A O 1
ATOM 1146 N N . GLN A 1 143 ? -0.333 16.248 24.000 1.00 63.19 143 GLN A N 1
ATOM 1147 C CA . GLN A 1 143 ? 0.825 15.886 24.825 1.00 63.19 143 GLN A CA 1
ATOM 1148 C C . GLN A 1 143 ? 1.620 17.108 25.287 1.00 63.19 143 GLN A C 1
ATOM 1150 O O . GLN A 1 143 ? 2.066 17.135 26.429 1.00 63.19 143 GLN A O 1
ATOM 1155 N N . LYS A 1 144 ? 1.773 18.135 24.437 1.00 60.56 144 LYS A N 1
ATOM 1156 C CA . LYS A 1 144 ? 2.355 19.418 24.858 1.00 60.56 144 LYS A CA 1
ATOM 1157 C C . LYS A 1 144 ? 1.517 20.087 25.948 1.00 60.56 144 LYS A C 1
ATOM 1159 O O . LYS A 1 144 ? 2.094 20.585 26.902 1.00 60.56 144 LYS A O 1
ATOM 1164 N N . PHE A 1 145 ? 0.189 20.097 25.829 1.00 62.88 145 PHE A N 1
ATOM 1165 C CA . PHE A 1 145 ? -0.700 20.685 26.834 1.00 62.88 145 PHE A CA 1
ATOM 1166 C C . PHE A 1 145 ? -0.680 19.908 28.150 1.00 62.88 145 PHE A C 1
ATOM 1168 O O . PHE A 1 145 ? -0.647 20.538 29.197 1.00 62.88 145 PHE A O 1
ATOM 1175 N N . ILE A 1 146 ? -0.633 18.573 28.109 1.00 66.56 146 ILE A N 1
ATOM 1176 C CA . ILE A 1 146 ? -0.471 17.731 29.305 1.00 66.56 146 ILE A CA 1
ATOM 1177 C C . ILE A 1 146 ? 0.877 18.021 29.973 1.00 66.56 146 ILE A C 1
ATOM 1179 O O . ILE A 1 146 ? 0.915 18.314 31.160 1.00 66.56 146 ILE A O 1
ATOM 1183 N N . PHE A 1 147 ? 1.965 18.054 29.200 1.00 65.56 147 PHE A N 1
ATOM 1184 C CA . PHE A 1 147 ? 3.298 18.377 29.714 1.00 65.56 147 PHE A CA 1
ATOM 1185 C C . PHE A 1 147 ? 3.380 19.784 30.332 1.00 65.56 147 PHE A C 1
ATOM 1187 O O . PHE A 1 147 ? 4.034 19.975 31.350 1.00 65.56 147 PHE A O 1
ATOM 1194 N N . ILE A 1 148 ? 2.709 20.777 29.736 1.00 69.31 148 ILE A N 1
ATOM 1195 C CA . ILE A 1 148 ? 2.638 22.143 30.283 1.00 69.31 148 ILE A CA 1
ATOM 1196 C C . ILE A 1 148 ? 1.745 22.196 31.535 1.00 69.31 148 ILE A C 1
ATOM 1198 O O . ILE A 1 148 ? 2.025 22.971 32.444 1.00 69.31 148 ILE A O 1
ATOM 1202 N N . ALA A 1 149 ? 0.687 21.383 31.601 1.00 68.19 149 ALA A N 1
ATOM 1203 C CA . ALA A 1 149 ? -0.231 21.329 32.739 1.00 68.19 149 ALA A CA 1
ATOM 1204 C C . ALA A 1 149 ? 0.341 20.574 33.952 1.00 68.19 149 ALA A C 1
ATOM 1206 O O . ALA A 1 149 ? -0.029 20.885 35.076 1.00 68.19 149 ALA A O 1
ATOM 1207 N N . GLU A 1 150 ? 1.255 19.623 33.744 1.00 67.81 150 GLU A N 1
ATOM 1208 C CA . GLU A 1 150 ? 1.955 18.883 34.810 1.00 67.81 150 GLU A CA 1
ATOM 1209 C C . GLU A 1 150 ? 3.090 19.697 35.474 1.00 67.81 150 GLU A C 1
ATOM 1211 O O . GLU A 1 150 ? 3.747 19.209 36.392 1.00 67.81 150 GLU A O 1
ATOM 1216 N N . GLY A 1 151 ? 3.326 20.933 35.017 1.00 56.84 151 GLY A N 1
ATOM 1217 C CA . GLY A 1 151 ? 4.389 21.827 35.485 1.00 56.84 151 GLY A CA 1
ATOM 1218 C C . GLY A 1 151 ? 3.964 22.971 36.416 1.00 56.84 151 GLY A C 1
ATOM 1219 O O . GLY A 1 151 ? 4.758 23.897 36.569 1.00 56.84 151 GLY A O 1
ATOM 1220 N N . ASN A 1 152 ? 2.764 22.938 37.011 1.00 41.28 152 ASN A N 1
ATOM 1221 C CA . ASN A 1 152 ? 2.310 23.883 38.048 1.00 41.28 152 ASN A CA 1
ATOM 1222 C C . ASN A 1 152 ? 1.655 23.158 39.226 1.00 41.28 152 ASN A C 1
ATOM 1224 O O . ASN A 1 152 ? 0.678 22.416 38.980 1.00 41.28 152 ASN A O 1
#

InterPro domains:
  IPR015505 Coronin [PTHR10856] (6-125)
  IPR015943 WD40/YVTN repeat-like-containing domain superfamily [G3DSA:2.130.10.10] (1-73)

Foldseek 3Di:
DWDDDQFAQKIWDWDADPDPVRIGTDDMDDDPFGFRDKDWDDCLPADQLQQFLIWIQTHTPPDRDTDIDTDHDDDPDSAGDCPSFPWDAFLEAPDDPVCVVVVDDDDGDTDGSRVSPRRPDPARWDQDPVVRDTHGDPVVVVVVVVVVVVPD

Sequence (152 aa):
MATHLKGDGNIRYYEIVNESPWCHYLNQFLTGFPQRGLGFMPKRGLDVLRCEVFRFYKLHAVKPLCEPVSMIVPRKSEQFQEDIFPDTAAPTPSLTAKEWLSGKNRNPILISLKTGAGARTNKPVLYNPDRQYLVTADRNNEQKFIFIAEGN

Radius of gyration: 20.07 Å; chains: 1; bounding box: 49×48×59 Å